Protein AF-A0A0A6YY79-F1 (afdb_monomer_lite)

Sequence (70 aa):
MAGSHAGTLRVLQAVDTELTADSVEWCPVEGYQHLLACGTYQLRAPRDQVHDREGEATGAGEEGLLTSGA

InterPro domains:
  IPR052415 Diphthine methyltransferase [PTHR46042] (8-56)

Structure (mmCIF, N/CA/C/O backbone):
data_AF-A0A0A6YY79-F1
#
_entry.id   AF-A0A0A6YY79-F1
#
loop_
_atom_site.group_PDB
_atom_site.id
_atom_site.type_symbol
_atom_site.label_atom_id
_atom_site.label_alt_id
_atom_site.label_comp_id
_atom_site.label_asym_id
_atom_site.label_entity_id
_atom_site.label_seq_id
_atom_site.pdbx_PDB_ins_code
_atom_site.Cartn_x
_atom_site.Cartn_y
_atom_site.Cartn_z
_atom_site.occupancy
_atom_site.B_iso_or_equiv
_atom_site.auth_seq_id
_atom_site.auth_comp_id
_atom_site.auth_asym_id
_atom_site.auth_atom_id
_atom_site.pdbx_PDB_model_num
ATOM 1 N N . MET A 1 1 ? -32.314 24.412 -16.021 1.00 41.78 1 MET A N 1
ATOM 2 C CA . MET A 1 1 ? -30.880 24.752 -15.917 1.00 41.78 1 MET A CA 1
ATOM 3 C C . MET A 1 1 ? -30.282 23.934 -14.778 1.00 41.78 1 MET A C 1
ATOM 5 O O . MET A 1 1 ? -30.361 24.365 -13.638 1.00 41.78 1 MET A O 1
ATOM 9 N N . ALA A 1 2 ? -29.801 22.717 -15.044 1.00 52.12 2 ALA A N 1
ATOM 10 C CA . ALA A 1 2 ? -29.131 21.910 -14.023 1.00 52.12 2 ALA A CA 1
ATOM 11 C C . ALA A 1 2 ? -27.641 22.271 -14.048 1.00 52.12 2 ALA A C 1
ATOM 13 O O . ALA A 1 2 ? -26.944 21.944 -15.005 1.00 52.12 2 ALA A O 1
ATOM 14 N N . GLY A 1 3 ? -27.188 23.035 -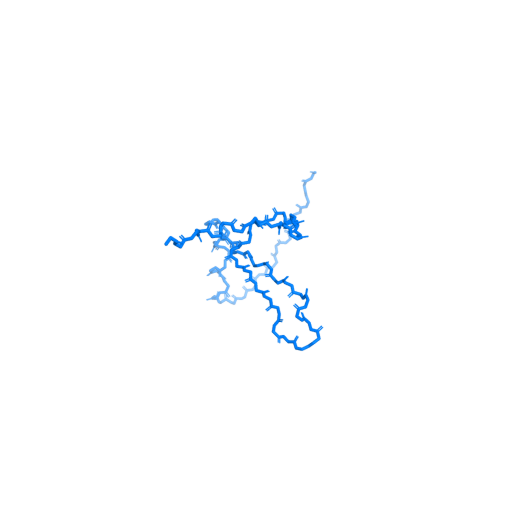13.054 1.00 54.91 3 GLY A N 1
ATOM 15 C CA . GLY A 1 3 ? -25.778 23.373 -12.901 1.00 54.91 3 GLY A CA 1
ATOM 16 C C . GLY A 1 3 ? -24.987 22.134 -12.494 1.00 54.91 3 GLY A C 1
ATOM 17 O O . GLY A 1 3 ? -25.340 21.456 -11.532 1.00 54.91 3 GLY A O 1
ATOM 18 N N . SER A 1 4 ? -23.922 21.827 -13.227 1.00 68.88 4 SER A N 1
ATOM 19 C CA . SER A 1 4 ? -22.949 20.813 -12.837 1.00 68.88 4 SER A CA 1
ATOM 20 C C . SER A 1 4 ? -22.186 21.303 -11.604 1.00 68.88 4 SER A C 1
ATOM 22 O O . SER A 1 4 ? -21.353 22.206 -11.708 1.00 68.88 4 SER A O 1
ATOM 24 N N . HIS A 1 5 ? -22.448 20.723 -10.433 1.00 68.62 5 HIS A N 1
ATOM 25 C CA . HIS A 1 5 ? -21.579 20.900 -9.273 1.00 68.62 5 HIS A CA 1
ATOM 26 C C . HIS A 1 5 ? -20.296 20.096 -9.492 1.00 68.62 5 HIS A C 1
ATOM 28 O O . HIS A 1 5 ? -20.195 18.938 -9.095 1.00 68.62 5 HIS A O 1
ATOM 34 N N . ALA A 1 6 ? -19.311 20.710 -10.147 1.00 71.50 6 ALA A N 1
ATOM 35 C CA . ALA A 1 6 ? -17.943 20.217 -10.112 1.00 71.50 6 ALA A CA 1
ATOM 36 C C . ALA A 1 6 ? -17.400 20.466 -8.697 1.00 71.50 6 ALA A C 1
ATOM 38 O O . ALA A 1 6 ? -16.969 21.570 -8.370 1.00 71.50 6 ALA A O 1
ATOM 39 N N . GLY A 1 7 ? -17.521 19.470 -7.819 1.00 79.38 7 GLY A N 1
ATOM 40 C CA . GLY A 1 7 ? -16.941 19.533 -6.482 1.00 79.38 7 GLY A CA 1
ATOM 41 C C . GLY A 1 7 ? -15.414 19.551 -6.557 1.00 79.38 7 GLY A C 1
ATOM 42 O O . GLY A 1 7 ? -14.817 18.777 -7.304 1.00 79.38 7 GLY A O 1
ATOM 43 N N . THR A 1 8 ? -14.774 20.422 -5.776 1.00 88.25 8 THR A N 1
ATOM 44 C CA . THR A 1 8 ? -13.315 20.424 -5.619 1.00 88.25 8 THR A CA 1
ATOM 45 C C . THR A 1 8 ? -12.896 19.201 -4.808 1.00 88.25 8 THR A C 1
ATOM 47 O O . THR A 1 8 ? -13.297 19.052 -3.654 1.00 88.25 8 THR A O 1
ATOM 50 N N . LEU A 1 9 ? -12.072 18.330 -5.390 1.00 90.81 9 LEU A N 1
ATOM 51 C CA . LEU A 1 9 ? -11.471 17.217 -4.659 1.00 90.81 9 LEU A CA 1
ATOM 52 C C . LEU A 1 9 ? -10.315 17.725 -3.792 1.00 90.81 9 LEU A C 1
ATOM 54 O O . LEU A 1 9 ? -9.455 18.472 -4.257 1.00 90.81 9 LEU A O 1
ATOM 58 N N . ARG A 1 10 ? -10.289 17.293 -2.529 1.00 95.00 10 ARG A N 1
ATOM 59 C CA . ARG A 1 10 ? -9.192 17.549 -1.592 1.00 95.00 10 ARG A CA 1
ATOM 60 C C . ARG A 1 10 ? -8.512 16.233 -1.246 1.00 95.00 10 ARG A C 1
ATOM 62 O O . ARG A 1 10 ? -9.160 15.320 -0.742 1.00 95.00 10 ARG A O 1
ATOM 69 N N . VAL A 1 11 ? -7.202 16.165 -1.461 1.00 94.00 11 VAL A N 1
ATOM 70 C CA . VAL A 1 11 ? -6.381 15.040 -0.998 1.00 94.00 11 VAL A CA 1
ATOM 71 C C . VAL A 1 11 ? -6.311 15.076 0.527 1.00 94.00 11 VAL A C 1
ATOM 73 O O . VAL A 1 11 ? -5.982 16.109 1.113 1.00 94.00 11 VAL A O 1
ATOM 76 N N . LEU A 1 12 ? -6.654 13.957 1.167 1.00 93.19 12 LEU A N 1
ATOM 77 C CA . LEU A 1 12 ? -6.591 13.816 2.624 1.00 93.19 12 LEU A CA 1
ATOM 78 C C . LEU A 1 12 ? -5.230 13.287 3.088 1.00 93.19 12 LEU A C 1
ATOM 80 O O . LEU A 1 12 ? -4.709 13.771 4.087 1.00 93.19 12 LEU A O 1
ATOM 84 N N . GLN A 1 13 ? -4.657 12.329 2.355 1.00 92.69 13 GLN A N 1
ATOM 85 C CA . GLN A 1 13 ? -3.372 11.707 2.663 1.00 92.69 13 GLN A CA 1
ATOM 86 C C . GLN A 1 13 ? -2.682 11.251 1.371 1.00 92.69 13 GLN A C 1
ATOM 88 O O . GLN A 1 13 ? -3.349 10.803 0.439 1.00 92.69 13 GLN A O 1
ATOM 93 N N . ALA A 1 14 ? -1.354 11.356 1.337 1.00 93.94 14 ALA A N 1
ATOM 94 C CA . ALA A 1 14 ? -0.494 10.791 0.305 1.00 93.94 14 ALA A CA 1
ATOM 95 C C . ALA A 1 14 ? 0.704 10.129 0.994 1.00 93.94 14 ALA A C 1
ATOM 97 O O . ALA A 1 14 ? 1.327 10.743 1.861 1.00 93.94 14 ALA A O 1
ATOM 98 N N . VAL A 1 15 ? 0.987 8.879 0.638 1.00 93.44 15 VAL A N 1
ATOM 99 C CA . VAL A 1 15 ? 2.105 8.092 1.171 1.00 93.44 15 VAL A CA 1
ATOM 100 C C 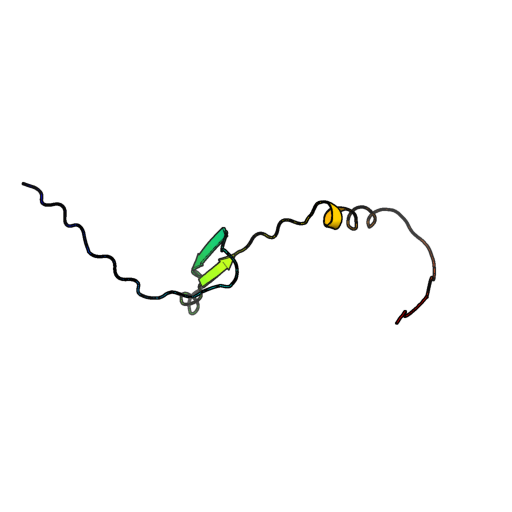. VAL A 1 15 ? 2.793 7.432 -0.014 1.00 93.44 15 VAL A C 1
ATOM 102 O O . VAL A 1 15 ? 2.114 6.850 -0.858 1.00 93.44 15 VAL A O 1
ATOM 105 N N . ASP A 1 16 ? 4.115 7.551 -0.082 1.00 94.75 16 ASP A N 1
ATOM 106 C CA . ASP A 1 16 ? 4.927 6.816 -1.047 1.00 94.75 16 ASP A CA 1
ATOM 107 C C . ASP A 1 16 ? 5.206 5.416 -0.492 1.00 94.75 16 ASP A C 1
ATOM 109 O O . ASP A 1 16 ? 5.753 5.276 0.601 1.00 94.75 16 ASP A O 1
ATOM 113 N N . THR A 1 17 ? 4.771 4.388 -1.216 1.00 93.75 17 THR A N 1
ATOM 114 C CA . THR A 1 17 ? 4.950 2.981 -0.837 1.00 93.75 17 THR A CA 1
ATOM 115 C C . THR A 1 17 ? 6.245 2.379 -1.380 1.00 93.75 17 THR A C 1
ATOM 117 O O . THR A 1 17 ? 6.420 1.169 -1.263 1.00 93.75 17 THR A O 1
ATOM 120 N N . GLU A 1 18 ? 7.124 3.187 -1.989 1.00 93.81 18 GLU A N 1
ATOM 121 C CA . GLU A 1 18 ? 8.375 2.819 -2.686 1.00 93.81 18 GLU A CA 1
ATOM 122 C C . GLU A 1 18 ? 8.170 1.953 -3.944 1.00 93.81 18 GLU A C 1
ATOM 124 O O . GLU A 1 18 ? 8.888 2.089 -4.936 1.00 93.81 18 GLU A O 1
ATOM 129 N N . LEU A 1 19 ? 7.162 1.082 -3.929 1.00 90.75 19 LEU A N 1
ATOM 130 C CA . LEU A 1 19 ? 6.720 0.237 -5.028 1.00 90.75 19 LEU A CA 1
ATOM 131 C C . LEU A 1 19 ? 5.336 0.672 -5.517 1.00 90.75 19 LEU A C 1
ATOM 133 O O . LEU A 1 19 ? 4.513 1.178 -4.752 1.00 90.75 19 LEU A O 1
ATOM 137 N N . THR A 1 20 ? 5.057 0.422 -6.796 1.00 91.69 20 THR A N 1
ATOM 138 C CA . THR A 1 20 ? 3.715 0.613 -7.364 1.00 91.69 20 THR A CA 1
ATOM 139 C C . THR A 1 20 ? 2.801 -0.522 -6.913 1.00 91.69 20 THR A C 1
ATOM 141 O O . THR A 1 20 ? 3.137 -1.686 -7.109 1.00 91.69 20 THR A O 1
ATOM 144 N N . ALA A 1 21 ? 1.657 -0.189 -6.314 1.00 95.12 21 ALA A N 1
ATOM 145 C CA . ALA A 1 21 ? 0.668 -1.177 -5.897 1.00 95.12 21 ALA A CA 1
ATOM 146 C C . ALA A 1 21 ? -0.211 -1.612 -7.081 1.00 95.12 21 ALA A C 1
ATOM 148 O O . ALA A 1 21 ? -0.823 -0.775 -7.745 1.00 95.12 21 ALA A O 1
ATOM 149 N N . ASP A 1 22 ? -0.319 -2.920 -7.301 1.00 94.88 22 ASP A N 1
ATOM 150 C CA . ASP A 1 22 ? -1.216 -3.517 -8.301 1.00 94.88 22 ASP A CA 1
ATOM 151 C C . ASP A 1 22 ? -2.630 -3.736 -7.742 1.00 94.88 22 ASP A C 1
ATOM 153 O O . ASP A 1 22 ? -3.600 -3.913 -8.479 1.00 94.88 22 ASP A O 1
ATOM 157 N N . SER A 1 23 ? -2.761 -3.786 -6.416 1.00 95.62 23 SER A N 1
ATOM 158 C CA . SER A 1 23 ? -4.029 -3.984 -5.714 1.00 95.62 23 SER A CA 1
ATOM 159 C C . SER A 1 23 ? -4.005 -3.268 -4.368 1.00 95.62 23 SER A C 1
ATOM 161 O O . SER A 1 23 ? -2.969 -3.212 -3.704 1.00 95.62 23 SER A O 1
ATOM 163 N N . VAL A 1 24 ? -5.152 -2.721 -3.964 1.00 96.31 24 VAL A N 1
ATOM 164 C CA . VAL A 1 24 ? -5.330 -2.028 -2.682 1.00 96.31 24 VAL A CA 1
ATOM 165 C C . VAL A 1 24 ? -6.632 -2.475 -2.029 1.00 96.31 24 VAL A C 1
ATOM 167 O O . VAL A 1 24 ? -7.680 -2.456 -2.673 1.00 96.31 24 VAL A O 1
ATOM 170 N N . GLU A 1 25 ? -6.577 -2.865 -0.757 1.00 97.25 25 GLU A N 1
ATOM 171 C CA . GLU A 1 25 ? -7.753 -3.336 -0.015 1.00 97.25 25 GLU A CA 1
ATOM 172 C C . GLU A 1 25 ? -7.735 -2.858 1.440 1.00 97.25 25 GLU A C 1
ATOM 174 O O . GLU A 1 25 ? -6.712 -2.917 2.127 1.00 97.25 25 GLU A O 1
ATOM 179 N N . TRP A 1 26 ? -8.891 -2.395 1.924 1.00 97.50 26 TRP A N 1
ATOM 180 C CA . TRP A 1 26 ? -9.101 -2.111 3.344 1.00 97.50 26 TRP A CA 1
ATOM 181 C C . TRP A 1 26 ? -9.400 -3.402 4.099 1.00 97.50 26 TRP A C 1
ATOM 183 O O . TRP A 1 26 ? -10.170 -4.238 3.626 1.00 97.50 26 TRP A O 1
ATOM 193 N N . CYS A 1 27 ? -8.838 -3.549 5.298 1.00 97.62 27 CYS A N 1
ATOM 194 C CA . CYS A 1 27 ? -9.105 -4.718 6.129 1.00 97.62 27 CYS A CA 1
ATOM 195 C C . CYS A 1 27 ? -10.576 -4.736 6.605 1.00 97.62 27 CYS A C 1
ATOM 197 O O . CYS A 1 27 ? -11.009 -3.793 7.267 1.00 97.62 27 CYS A O 1
ATOM 199 N N . PRO A 1 28 ? -11.356 -5.802 6.342 1.00 97.19 28 PRO A N 1
ATOM 200 C CA . PRO A 1 28 ? -12.762 -5.862 6.748 1.00 97.19 28 PRO A CA 1
ATOM 201 C C . PRO A 1 28 ? -12.961 -6.315 8.206 1.00 97.19 28 PRO A C 1
ATOM 203 O O . PRO A 1 28 ? -14.087 -6.321 8.696 1.00 97.19 28 PRO A O 1
ATOM 206 N N . VAL A 1 29 ? -11.900 -6.746 8.897 1.00 98.12 29 VAL A N 1
ATOM 207 C CA . VAL A 1 29 ? -11.985 -7.323 10.248 1.00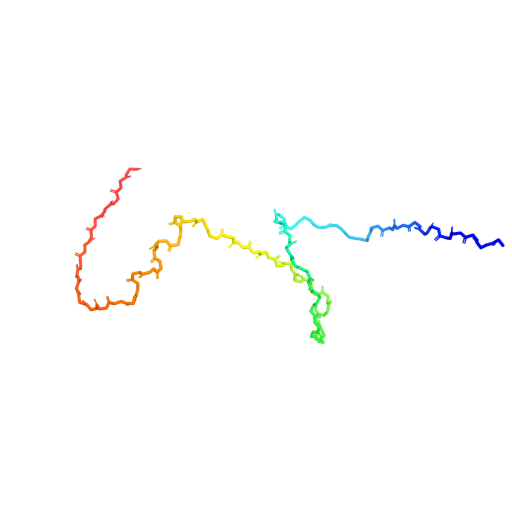 98.12 29 VAL A CA 1
ATOM 208 C C . VAL A 1 29 ? -12.227 -6.227 11.277 1.00 98.12 29 VAL A C 1
ATOM 210 O O . VAL A 1 29 ? -11.479 -5.252 11.296 1.00 98.12 29 VAL A O 1
ATOM 213 N N . GLU A 1 30 ? -13.226 -6.403 12.152 1.00 97.94 30 GLU A N 1
ATOM 214 C CA . GLU A 1 30 ? -13.570 -5.478 13.246 1.00 97.94 30 GLU A CA 1
ATOM 215 C C . GLU A 1 30 ? -12.338 -5.109 14.109 1.00 97.94 30 GLU A C 1
ATOM 217 O O . GLU A 1 30 ? -11.458 -5.937 14.332 1.00 97.94 30 GLU A O 1
ATOM 222 N N . GLY A 1 31 ? -12.227 -3.852 14.554 1.00 98.06 31 GLY A N 1
ATOM 223 C CA . GLY A 1 31 ? -10.999 -3.292 15.148 1.00 98.06 31 GLY A CA 1
ATOM 224 C C . GLY A 1 31 ? -9.809 -2.987 14.207 1.00 98.06 31 GLY A C 1
ATOM 225 O O . GLY A 1 31 ? -8.941 -2.204 14.595 1.00 98.06 31 GLY A O 1
ATOM 226 N N . TYR A 1 32 ? -9.755 -3.514 12.977 1.00 98.00 32 TYR A N 1
ATOM 227 C CA . TYR A 1 32 ? -8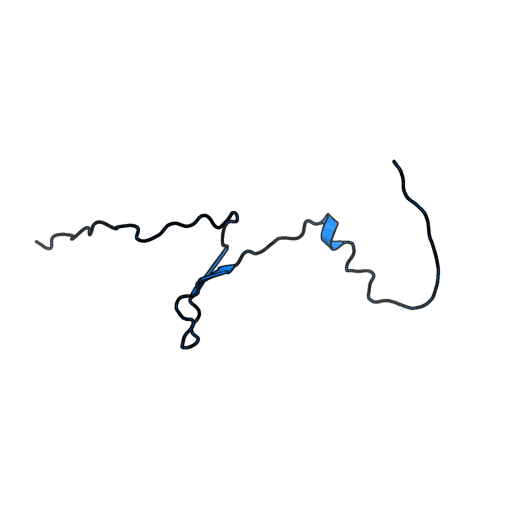.612 -3.354 12.055 1.00 98.00 32 TYR A CA 1
ATOM 228 C C . TYR A 1 32 ? -8.902 -2.566 10.767 1.00 98.00 32 TYR A C 1
ATOM 230 O O . TYR A 1 32 ? -8.018 -2.461 9.921 1.00 98.00 32 TYR A O 1
ATOM 238 N N . GLN A 1 33 ? -10.079 -1.952 10.602 1.00 97.69 33 GLN A N 1
ATOM 239 C CA . GLN A 1 33 ? -10.457 -1.259 9.349 1.00 97.69 33 GLN A CA 1
ATOM 240 C C . GLN A 1 33 ? -9.586 -0.044 9.011 1.00 97.69 33 GLN A C 1
ATOM 242 O O . GLN A 1 33 ? -9.668 0.496 7.914 1.00 97.69 33 GLN A O 1
ATOM 247 N N . HIS A 1 34 ? -8.756 0.402 9.953 1.00 95.88 34 HIS A N 1
ATOM 248 C CA . HIS A 1 34 ? -7.775 1.459 9.738 1.00 95.88 34 HIS A CA 1
ATOM 249 C C . HIS A 1 34 ? -6.532 0.976 8.970 1.00 95.88 34 HIS A C 1
ATOM 251 O O . HIS A 1 34 ? -5.702 1.797 8.584 1.00 95.88 34 HIS A O 1
ATOM 257 N N . LEU A 1 35 ? -6.380 -0.336 8.764 1.00 96.50 35 LEU A N 1
ATOM 258 C CA . LEU A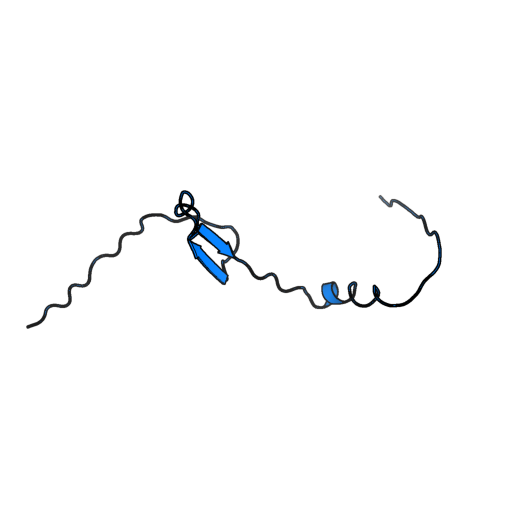 1 35 ? -5.287 -0.920 7.998 1.00 96.50 35 LEU A CA 1
ATOM 259 C C . LEU A 1 35 ? -5.644 -1.001 6.511 1.00 96.50 35 LEU A C 1
ATOM 261 O O . LEU A 1 35 ? -6.701 -1.516 6.137 1.00 96.50 35 LEU A O 1
ATOM 265 N N . LEU A 1 36 ? -4.708 -0.548 5.679 1.00 96.19 36 LEU A N 1
ATOM 266 C CA . LEU A 1 36 ? -4.754 -0.644 4.225 1.00 96.19 36 LEU A CA 1
ATOM 267 C C . LEU A 1 36 ? -3.633 -1.573 3.756 1.00 96.19 36 LEU A C 1
ATOM 269 O O . LEU A 1 36 ? -2.464 -1.331 4.060 1.00 96.19 36 LEU A O 1
ATOM 273 N N . ALA A 1 37 ? -3.983 -2.619 3.014 1.00 95.88 37 ALA A N 1
ATOM 274 C CA . ALA A 1 37 ? -3.015 -3.483 2.357 1.00 95.88 37 ALA A CA 1
ATOM 275 C C . ALA A 1 37 ? -2.745 -2.976 0.934 1.00 95.88 37 ALA A C 1
ATOM 277 O O . ALA A 1 37 ? -3.681 -2.758 0.163 1.00 95.88 37 ALA A O 1
ATOM 278 N N . CYS A 1 38 ? -1.465 -2.828 0.586 1.00 96.38 38 CYS A N 1
ATOM 279 C CA . CYS A 1 38 ? -0.998 -2.501 -0.761 1.00 96.38 38 CYS A CA 1
ATOM 280 C C . CYS A 1 38 ? -0.228 -3.706 -1.312 1.00 96.38 38 CYS A C 1
ATOM 282 O O . CYS A 1 38 ? 0.879 -4.002 -0.861 1.00 96.38 38 CYS A O 1
ATOM 284 N N . GLY A 1 39 ? -0.836 -4.434 -2.245 1.00 95.06 39 GLY A N 1
ATOM 285 C CA . GLY A 1 39 ? -0.246 -5.620 -2.862 1.00 95.06 39 GLY A CA 1
ATOM 286 C C . GLY A 1 39 ? 0.620 -5.268 -4.070 1.00 95.06 39 GLY A C 1
ATOM 287 O O . GLY A 1 39 ? 0.284 -4.364 -4.836 1.00 95.06 39 GLY A O 1
ATOM 288 N N . THR A 1 40 ? 1.708 -6.016 -4.259 1.00 94.75 40 THR A N 1
ATOM 289 C CA . THR A 1 40 ? 2.549 -5.958 -5.467 1.00 94.75 40 THR A CA 1
ATOM 290 C C . THR A 1 40 ? 2.740 -7.368 -6.016 1.00 94.75 40 THR A C 1
ATOM 292 O O . THR A 1 40 ? 2.930 -8.312 -5.244 1.00 94.75 40 THR A O 1
ATOM 295 N N . TYR A 1 41 ? 2.691 -7.528 -7.335 1.00 89.56 41 TYR A N 1
ATOM 296 C CA . TYR A 1 41 ? 3.023 -8.785 -8.001 1.00 89.56 41 TYR A CA 1
ATOM 297 C C . TYR A 1 41 ? 4.434 -8.706 -8.575 1.00 89.56 41 TYR A C 1
ATOM 299 O O . TYR A 1 41 ? 4.693 -8.001 -9.548 1.00 89.56 41 TYR A O 1
ATOM 307 N N . GLN A 1 42 ? 5.358 -9.477 -8.001 1.00 83.12 42 GLN A N 1
ATOM 308 C CA . GLN A 1 42 ? 6.720 -9.557 -8.521 1.00 83.12 42 GLN A CA 1
ATOM 309 C C . GLN A 1 42 ? 6.821 -10.662 -9.571 1.00 83.12 42 GLN A C 1
ATOM 311 O O . GLN A 1 42 ? 6.727 -11.854 -9.270 1.00 83.12 42 GLN A O 1
ATOM 316 N N . LEU A 1 43 ? 7.021 -10.263 -10.827 1.00 82.69 43 LEU A N 1
ATOM 317 C CA . LEU A 1 43 ? 7.288 -11.201 -11.909 1.00 82.69 43 LEU A CA 1
ATOM 318 C C . LEU A 1 43 ? 8.721 -11.723 -11.784 1.00 82.69 43 LEU A C 1
ATOM 320 O O . LEU A 1 43 ? 9.684 -10.959 -11.821 1.00 82.69 43 LEU A O 1
ATOM 324 N N . ARG A 1 44 ? 8.867 -13.045 -11.673 1.00 84.69 44 ARG A N 1
ATOM 325 C CA . ARG A 1 44 ? 10.183 -13.693 -11.685 1.00 84.69 44 ARG A CA 1
ATOM 326 C C . ARG A 1 44 ? 10.801 -13.581 -13.070 1.00 84.69 44 ARG A C 1
ATOM 328 O O . ARG A 1 44 ? 10.151 -13.937 -14.060 1.00 84.69 44 ARG A O 1
ATOM 335 N N . ALA A 1 45 ? 12.057 -13.142 -13.147 1.00 83.12 45 ALA A N 1
ATOM 336 C CA . ALA A 1 45 ? 12.750 -13.112 -14.423 1.00 83.12 45 ALA A CA 1
ATOM 337 C C . ALA A 1 45 ? 12.886 -14.549 -14.962 1.00 83.12 45 ALA A C 1
ATOM 339 O O . ALA A 1 45 ? 13.004 -15.487 -14.174 1.00 83.12 45 ALA A O 1
ATOM 340 N N . PRO A 1 46 ? 12.913 -14.759 -16.290 1.00 75.94 46 PRO A N 1
ATOM 341 C CA . PRO A 1 46 ? 13.012 -16.102 -16.869 1.00 75.94 46 PRO A CA 1
ATOM 342 C C . PRO A 1 46 ? 14.190 -16.934 -16.334 1.00 75.94 46 PRO A C 1
ATOM 344 O O . PRO A 1 46 ? 14.077 -18.145 -16.189 1.00 75.94 46 PRO A O 1
ATOM 347 N N . ARG A 1 47 ? 15.303 -16.278 -15.983 1.00 73.12 47 ARG A N 1
ATOM 348 C CA . ARG A 1 47 ? 16.489 -16.899 -15.368 1.00 73.12 47 ARG A CA 1
ATOM 349 C C . ARG A 1 47 ? 16.264 -17.411 -13.939 1.00 73.12 47 ARG A C 1
ATOM 351 O O . ARG A 1 47 ? 16.912 -18.368 -13.540 1.00 73.12 47 ARG A O 1
ATOM 358 N N . ASP A 1 48 ? 15.318 -16.827 -13.207 1.00 70.94 48 ASP A N 1
ATOM 359 C CA . ASP A 1 48 ? 15.001 -17.188 -11.818 1.00 70.94 48 ASP A CA 1
ATOM 360 C C . ASP A 1 48 ? 13.989 -18.348 -11.742 1.00 70.94 48 ASP A C 1
ATOM 362 O O . ASP A 1 48 ? 13.687 -18.850 -10.667 1.00 70.94 48 ASP A O 1
ATOM 366 N N . GLN A 1 49 ? 13.450 -18.783 -12.887 1.00 61.38 49 GLN A N 1
ATOM 367 C CA . GLN A 1 49 ? 12.493 -19.893 -12.994 1.00 61.38 49 GLN A CA 1
ATOM 368 C C . GLN A 1 49 ? 13.179 -21.248 -13.239 1.00 61.38 49 GLN A C 1
ATOM 370 O O . GLN A 1 49 ? 12.516 -22.284 -13.237 1.00 61.38 49 GLN A O 1
ATOM 375 N N . VAL A 1 50 ? 14.495 -21.248 -13.489 1.00 59.50 50 VAL A N 1
ATOM 376 C CA . VAL A 1 50 ? 15.256 -22.446 -13.879 1.00 59.50 50 VAL A CA 1
ATOM 377 C C . VAL A 1 50 ? 15.609 -23.323 -12.669 1.00 59.50 50 VAL A C 1
ATOM 379 O O . VAL A 1 50 ? 15.704 -24.533 -12.828 1.00 59.50 50 VAL A O 1
ATOM 382 N N . HIS A 1 51 ? 15.702 -22.761 -11.457 1.00 55.03 51 HIS A N 1
ATOM 383 C CA . HIS A 1 51 ? 16.083 -23.520 -10.255 1.00 55.03 51 HIS A CA 1
ATOM 384 C C . HIS A 1 51 ? 14.953 -24.324 -9.587 1.00 55.03 51 HIS A C 1
ATOM 386 O O . HIS A 1 51 ? 15.242 -25.178 -8.757 1.00 55.03 51 HIS A O 1
ATOM 392 N N . ASP A 1 52 ? 13.684 -24.117 -9.955 1.00 57.62 52 ASP A N 1
ATOM 393 C CA . ASP A 1 52 ? 12.561 -24.779 -9.265 1.00 57.62 52 ASP A CA 1
ATOM 394 C C . ASP A 1 52 ? 12.116 -26.099 -9.919 1.00 57.62 52 ASP A C 1
ATOM 396 O O . ASP A 1 52 ? 11.295 -26.822 -9.357 1.00 57.62 52 ASP A O 1
ATOM 400 N N . ARG A 1 53 ? 12.618 -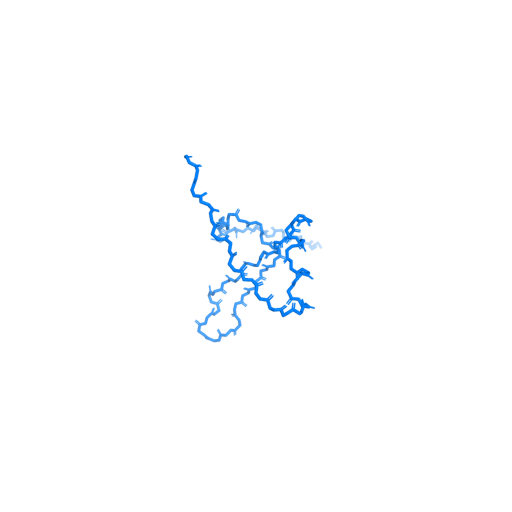26.436 -11.117 1.00 55.12 53 ARG A N 1
ATOM 401 C CA . ARG A 1 53 ? 12.189 -27.647 -11.850 1.00 55.12 53 ARG A CA 1
ATOM 402 C C . ARG A 1 53 ? 12.991 -28.911 -11.534 1.00 55.12 53 ARG A C 1
ATOM 404 O O . ARG A 1 53 ? 12.606 -29.978 -11.998 1.00 55.12 53 ARG A O 1
ATOM 411 N N . GLU A 1 54 ? 14.049 -28.818 -10.736 1.00 50.88 54 GLU A N 1
ATOM 412 C CA . GLU A 1 54 ? 14.925 -29.956 -10.404 1.00 50.88 54 GLU A CA 1
ATOM 413 C C . GLU A 1 54 ? 14.707 -30.505 -8.979 1.00 50.88 54 GLU A C 1
ATOM 415 O O . GLU A 1 54 ? 15.487 -31.319 -8.498 1.00 50.88 54 GLU A O 1
ATOM 420 N N . GLY A 1 55 ? 13.626 -30.103 -8.299 1.00 45.41 55 GLY A N 1
ATOM 421 C CA . GLY A 1 55 ? 13.296 -30.568 -6.944 1.00 45.41 55 GLY A CA 1
ATOM 422 C C . GLY A 1 55 ? 12.420 -31.824 -6.854 1.00 45.41 55 GLY A C 1
ATOM 423 O O . GLY A 1 55 ? 12.178 -32.304 -5.750 1.00 45.41 55 GLY A O 1
ATOM 424 N N . GLU A 1 56 ? 11.932 -32.369 -7.974 1.00 53.28 56 GLU A N 1
ATOM 425 C CA . GLU A 1 56 ? 10.990 -33.500 -7.963 1.00 53.28 56 GLU A CA 1
ATOM 426 C C . GLU A 1 56 ? 11.423 -34.641 -8.893 1.00 53.28 56 GLU A C 1
ATOM 428 O O . GLU A 1 56 ? 10.681 -35.087 -9.760 1.00 53.28 56 GLU A O 1
ATOM 433 N N . ALA A 1 57 ? 12.651 -35.132 -8.706 1.00 46.41 57 ALA A N 1
ATOM 434 C CA . ALA A 1 57 ? 13.017 -36.505 -9.048 1.00 46.41 57 ALA A CA 1
ATOM 435 C C . ALA A 1 57 ? 14.302 -36.939 -8.319 1.00 46.41 57 ALA A C 1
ATOM 437 O O . ALA A 1 57 ? 15.390 -36.453 -8.593 1.00 46.41 57 ALA A O 1
ATOM 438 N N . THR A 1 58 ? 14.139 -37.934 -7.441 1.00 42.25 58 THR A N 1
ATOM 439 C CA . THR A 1 58 ? 15.113 -38.995 -7.118 1.00 42.25 58 THR A CA 1
ATOM 440 C C . THR A 1 58 ? 16.445 -38.621 -6.446 1.00 42.25 58 THR A C 1
ATOM 442 O O . THR A 1 58 ? 17.425 -38.318 -7.104 1.00 42.25 58 THR A O 1
ATOM 445 N N . GLY A 1 59 ? 16.484 -38.806 -5.122 1.00 42.56 59 GLY A N 1
ATOM 446 C CA . GLY A 1 59 ? 17.387 -39.744 -4.434 1.00 42.56 59 GLY A CA 1
ATOM 447 C C . GLY A 1 59 ? 18.917 -39.669 -4.622 1.00 42.56 59 GLY A C 1
ATOM 448 O O . GLY A 1 59 ? 19.429 -39.949 -5.695 1.00 42.56 59 GLY A O 1
ATOM 449 N N . ALA A 1 60 ? 19.585 -39.565 -3.464 1.00 39.38 60 ALA A N 1
ATOM 450 C CA . ALA A 1 60 ? 20.915 -40.084 -3.098 1.00 39.38 60 ALA A CA 1
ATOM 451 C C . ALA A 1 60 ? 22.175 -39.250 -3.422 1.00 39.38 60 ALA A C 1
ATOM 453 O O . ALA A 1 60 ? 22.623 -39.210 -4.560 1.00 39.38 60 ALA A O 1
ATOM 454 N N . GLY A 1 61 ? 22.790 -38.746 -2.335 1.00 35.75 61 GLY A N 1
ATOM 455 C CA . GLY A 1 61 ? 24.225 -38.451 -2.181 1.00 35.75 61 GLY A CA 1
ATOM 456 C C . GLY A 1 61 ? 24.753 -37.259 -2.990 1.00 35.75 61 GLY A C 1
ATOM 457 O O . GLY A 1 61 ? 24.198 -36.880 -4.003 1.00 35.75 61 GLY A O 1
ATOM 458 N N . GLU A 1 62 ? 25.840 -36.584 -2.656 1.00 44.59 62 GLU A N 1
ATOM 459 C CA . GLU A 1 62 ? 26.692 -36.502 -1.479 1.00 44.59 62 GLU A CA 1
ATOM 460 C C . GLU A 1 62 ? 27.673 -35.345 -1.774 1.00 44.59 62 GLU A C 1
ATOM 462 O O . GLU A 1 62 ? 28.050 -35.116 -2.917 1.00 44.59 62 GLU A O 1
ATOM 467 N N . GLU A 1 63 ? 27.969 -34.569 -0.734 1.00 45.72 63 GLU A N 1
ATOM 468 C CA . GLU A 1 63 ? 29.144 -33.719 -0.475 1.00 45.72 63 GLU A CA 1
ATOM 469 C C . GLU A 1 63 ? 29.873 -32.994 -1.630 1.00 45.72 63 GLU A C 1
ATOM 471 O O . GLU A 1 63 ? 30.476 -33.585 -2.521 1.00 45.72 63 GLU A O 1
ATOM 476 N N . GLY A 1 64 ? 29.973 -31.666 -1.505 1.00 39.84 64 GLY A N 1
ATOM 477 C CA . GLY A 1 64 ? 30.812 -30.847 -2.378 1.00 39.84 64 GLY A CA 1
ATOM 478 C C . GLY A 1 64 ? 31.039 -29.435 -1.851 1.00 39.84 64 GLY A C 1
ATOM 479 O O . GLY A 1 64 ? 30.597 -28.464 -2.452 1.00 39.84 64 GLY A O 1
ATOM 480 N N . LEU A 1 65 ? 31.711 -29.341 -0.702 1.00 50.66 65 LEU A N 1
ATOM 481 C CA . LEU A 1 65 ? 32.427 -28.158 -0.210 1.00 50.66 65 LEU A CA 1
ATOM 482 C C . LEU A 1 65 ? 33.199 -27.441 -1.339 1.00 50.66 65 LEU A C 1
ATOM 484 O O . LEU A 1 65 ? 33.648 -28.114 -2.261 1.00 50.66 65 LEU A O 1
ATOM 488 N N . LEU A 1 66 ? 33.416 -26.123 -1.170 1.00 46.31 66 LEU A N 1
ATOM 489 C CA . LEU A 1 66 ? 34.511 -25.248 -1.662 1.00 46.31 66 LEU A CA 1
ATOM 490 C C . LEU A 1 66 ? 33.901 -23.942 -2.219 1.00 46.31 66 LEU A C 1
ATOM 492 O O . LEU A 1 66 ? 32.988 -23.990 -3.026 1.00 46.31 66 LEU A O 1
ATOM 496 N N . THR A 1 67 ? 34.351 -22.718 -1.954 1.00 46.81 67 THR A N 1
ATOM 497 C CA . THR A 1 67 ? 35.255 -22.066 -0.996 1.00 46.81 67 THR A CA 1
ATOM 498 C C . THR A 1 67 ? 35.178 -20.570 -1.346 1.00 46.81 67 THR A C 1
ATOM 500 O O . THR A 1 67 ? 34.954 -20.208 -2.498 1.00 46.81 67 THR A O 1
ATOM 503 N N . SER A 1 68 ? 35.370 -19.722 -0.338 1.00 42.84 68 SER A N 1
ATOM 504 C CA . SER A 1 68 ? 35.597 -18.273 -0.408 1.00 42.84 68 SER A CA 1
ATOM 505 C C . SER A 1 68 ? 36.544 -17.827 -1.539 1.00 42.84 68 SER A C 1
ATOM 507 O O . SER A 1 68 ? 37.508 -18.532 -1.850 1.00 42.84 68 SER A O 1
ATOM 509 N N . GLY A 1 69 ? 36.314 -16.623 -2.080 1.00 48.53 69 GLY A N 1
ATOM 510 C CA . GLY A 1 69 ? 37.225 -15.949 -3.004 1.00 48.53 69 GLY A CA 1
ATOM 511 C C . GLY A 1 69 ? 37.065 -14.422 -3.030 1.00 48.53 69 GLY A C 1
ATOM 512 O O . GLY A 1 69 ? 36.222 -13.929 -3.768 1.00 48.53 69 GLY A O 1
ATOM 513 N N . ALA A 1 70 ? 37.957 -13.767 -2.269 1.00 45.81 70 ALA A N 1
ATOM 514 C CA . ALA A 1 70 ? 38.476 -12.385 -2.333 1.00 45.81 70 ALA A CA 1
ATOM 515 C C . ALA A 1 70 ? 37.540 -11.193 -2.055 1.00 45.81 70 ALA A C 1
ATOM 517 O O . ALA A 1 70 ? 36.703 -10.844 -2.913 1.00 45.81 70 ALA A O 1
#

pLDDT: mean 75.34, std 21.77, range [35.75, 98.12]

Foldseek 3Di:
DDDDPPDDDDDPDDDDPVDDFPDKDADPDPPRRVDIDGDDDDDDDPVRVVPPPPPPDDDDDDDDDDDDDD

Organism: Mus musculus (NCBI:txid10090)

Secondary structure (DSSP, 8-state):
------PPP--------SS--SEEEE--STT-TT-EEEE---PPPGGGGSTTTTSSS-------------

Radius of gyration: 25.49 Å; chains: 1; bounding box: 69×65×32 Å